Protein AF-A0A7J8BN06-F1 (afdb_monomer_lite)

Radius of gyration: 37.25 Å; chains: 1; bounding box: 64×48×130 Å

Organism: Rousettus aegyptiacus (NCBI:txid9407)

Secondary structure (DSSP, 8-state):
------------------------------PPTTEEEETTTEEEEPTTEEETT--SSB--TT--EEE--TTSTTT-----TTEEEEEETTEEEEEEPTTEE-SSS-SEES-TT----EE--EEEEEE-TTSS-EEEEEEETTEEEEEEE-STTEEEEEEEETTEEEEEEEEPPP------

pLDDT: mean 73.59, std 18.83, range [29.62, 97.0]

InterPro domains:
  IPR000152 EGF-type aspartate/asparagine hydroxylation site [PS00010] (85-96)
  IPR000742 EGF-like domain [PS50026] (67-106)
  IPR000742 EGF-like domain [SM00181] (27-66)
  IPR000742 EGF-like domain [SM00181] (70-118)
  IPR001881 EGF-like calcium-binding domain [SM00179] (67-118)
  IPR003056 GPCR, family 2, ADGRE2/ADGRE5 [PR01278] (27-43)
  IPR003056 GPCR, family 2, ADGRE2/ADGRE5 [PR01278] (99-118)
  IPR018097 EGF-like calcium-binding, conserved site [PS01187] (67-94)
  IPR049883 NOTCH1, EGF-like calcium-binding domain [PF07645] (67-117)
  IPR051586 Protein kinase C-binding NELL [PTHR24042] (24-119)

Sequence (180 aa):
MQEPSLLPELCILLSLSGVVFQKAEGTCPPCSQNSFCVNDTYCTCNPGYTSQSGQKFFTFPLEICQDIDECKPPFGIYCGSHAKCQNVEGSFYCHCNIGYKLLSGDTQFKNSNENTCRSKKILVFFVFLTSFLIFSLSLTPEKIFFVVGTECGSISWKEIDNGKRRKKSKKFRKITGLRR

Foldseek 3Di:
DDDDDDDPDDPDDDDDDPPPPPPPPLCAADAEPQWDDDPSDWIAHHAQWAWPVRDRTHRDNPIDTHGDPCCDPPNVQAQADQWHWDDDGNAIKIAHHPQWAAPVRHGIDRDSVSRHTDGHFDWDWDDPVPDPWTWIWTDTPFWIWTWTDDDDFKIWIWIAGPNDIDTDMDTDDPPPDDDD

Structure (mmCIF, N/CA/C/O backbone):
data_AF-A0A7J8BN06-F1
#
_entry.id   AF-A0A7J8BN06-F1
#
loop_
_atom_site.group_PDB
_atom_site.id
_atom_site.type_symbol
_atom_site.label_atom_id
_atom_site.label_alt_id
_atom_site.label_comp_id
_atom_site.label_asym_id
_atom_site.label_entity_id
_atom_site.label_seq_id
_atom_site.pdbx_PDB_ins_code
_atom_site.Cartn_x
_atom_site.Cartn_y
_atom_site.Cartn_z
_atom_site.occupancy
_atom_site.B_iso_or_equiv
_atom_site.auth_seq_id
_atom_site.auth_comp_id
_atom_site.auth_asym_id
_atom_site.auth_atom_id
_atom_site.pdbx_PDB_model_num
ATOM 1 N N . MET A 1 1 ? 11.099 -18.081 -91.933 1.00 31.84 1 MET A N 1
ATOM 2 C CA . MET A 1 1 ? 12.405 -17.798 -91.298 1.00 31.84 1 MET A CA 1
ATOM 3 C C . MET A 1 1 ? 12.225 -16.440 -90.628 1.00 31.84 1 MET A C 1
ATOM 5 O O . MET A 1 1 ? 11.963 -15.500 -91.361 1.00 31.84 1 MET A O 1
ATOM 9 N N . GLN A 1 2 ? 12.177 -16.269 -89.308 1.00 33.53 2 GLN A N 1
ATOM 10 C CA . GLN A 1 2 ? 12.492 -17.148 -88.172 1.00 33.53 2 GLN A CA 1
ATOM 11 C C . GLN A 1 2 ? 11.561 -16.773 -86.985 1.00 33.53 2 GLN A C 1
ATOM 13 O O . GLN A 1 2 ? 11.105 -15.637 -86.922 1.00 33.53 2 GLN A O 1
ATOM 18 N N . GLU A 1 3 ? 11.316 -17.691 -86.052 1.00 29.62 3 GLU A N 1
ATOM 19 C CA . GLU A 1 3 ? 10.763 -17.469 -84.690 1.00 29.62 3 GLU A CA 1
ATOM 20 C C . GLU A 1 3 ? 11.714 -18.228 -83.724 1.00 29.62 3 GLU A C 1
ATOM 22 O O . GLU A 1 3 ? 12.400 -19.132 -84.229 1.00 29.62 3 GLU A O 1
ATOM 27 N N . PRO A 1 4 ? 11.825 -17.949 -82.402 1.00 47.44 4 PRO A N 1
ATOM 28 C CA . PRO A 1 4 ? 11.087 -17.007 -81.535 1.00 47.44 4 PRO A CA 1
ATOM 29 C C . PRO A 1 4 ? 11.999 -15.836 -81.029 1.00 47.44 4 PRO A C 1
ATOM 31 O O . PRO A 1 4 ? 12.974 -15.542 -81.716 1.00 47.44 4 PRO A O 1
ATOM 34 N N . SER A 1 5 ? 11.807 -15.074 -79.927 1.00 34.56 5 SER A N 1
ATOM 35 C CA . SER A 1 5 ? 10.877 -15.138 -78.773 1.00 34.56 5 SER A CA 1
ATOM 36 C C . SER A 1 5 ? 10.655 -13.797 -78.024 1.00 34.56 5 SER A C 1
ATOM 38 O O . SER A 1 5 ? 11.520 -12.928 -78.024 1.00 34.56 5 SER A O 1
ATOM 40 N N . LEU A 1 6 ? 9.528 -13.715 -77.295 1.00 36.78 6 LEU A N 1
ATOM 41 C CA . LEU A 1 6 ? 9.313 -13.251 -75.891 1.00 36.78 6 LEU A CA 1
ATOM 42 C C . LEU A 1 6 ? 10.521 -12.612 -75.139 1.00 36.78 6 LEU A C 1
ATOM 44 O O . LEU A 1 6 ? 11.593 -13.209 -75.140 1.00 36.78 6 LEU A O 1
ATOM 48 N N . LEU A 1 7 ? 10.434 -11.489 -74.392 1.00 39.34 7 LEU A N 1
ATOM 49 C CA . LEU A 1 7 ? 9.317 -10.781 -73.707 1.00 39.34 7 LEU A CA 1
ATOM 50 C C . LEU A 1 7 ? 9.578 -9.246 -73.570 1.00 39.34 7 LEU A C 1
ATOM 52 O O . LEU A 1 7 ? 10.713 -8.808 -73.757 1.00 39.34 7 LEU A O 1
ATOM 56 N N . PRO A 1 8 ? 8.572 -8.420 -73.196 1.00 48.28 8 PRO A N 1
ATOM 57 C CA . PRO A 1 8 ? 8.664 -6.958 -73.161 1.00 48.28 8 PRO A CA 1
ATOM 58 C C . PRO A 1 8 ? 8.949 -6.381 -71.756 1.00 48.28 8 PRO A C 1
ATOM 60 O O . PRO A 1 8 ? 8.138 -5.628 -71.225 1.00 48.28 8 PRO A O 1
ATOM 63 N N . GLU A 1 9 ? 10.104 -6.678 -71.154 1.00 45.91 9 GLU A N 1
ATOM 64 C CA . GLU A 1 9 ? 10.530 -6.027 -69.898 1.00 45.91 9 GLU A CA 1
ATOM 65 C C . GLU A 1 9 ? 12.022 -5.665 -69.900 1.00 45.91 9 GLU A C 1
ATOM 67 O O . GLU A 1 9 ? 12.836 -6.420 -69.379 1.00 45.91 9 GLU A O 1
ATOM 72 N N . LEU A 1 10 ? 12.389 -4.496 -70.456 1.00 50.88 10 LEU A N 1
ATOM 73 C CA . LEU A 1 10 ? 13.581 -3.742 -70.015 1.00 50.88 10 LEU A CA 1
ATOM 74 C C . LEU A 1 10 ? 13.627 -2.278 -70.518 1.00 50.88 10 LEU A C 1
ATOM 76 O O . LEU A 1 10 ? 14.595 -1.840 -71.135 1.00 50.88 10 LEU A O 1
ATOM 80 N N . CYS A 1 11 ? 12.601 -1.478 -70.213 1.00 43.59 11 CYS A N 1
ATOM 81 C CA . CYS A 1 11 ? 12.655 -0.018 -70.388 1.00 43.59 11 CYS A CA 1
ATOM 82 C C . CYS A 1 11 ? 12.059 0.722 -69.182 1.00 43.59 11 CYS A C 1
ATOM 84 O O . CYS A 1 11 ? 10.988 1.297 -69.297 1.00 43.59 11 CYS A O 1
ATOM 86 N N . ILE A 1 12 ? 12.775 0.717 -68.053 1.00 48.81 12 ILE A N 1
ATOM 87 C CA . ILE A 1 12 ? 12.974 1.854 -67.129 1.00 48.81 12 ILE A CA 1
ATOM 88 C C . ILE A 1 12 ? 14.211 1.495 -66.293 1.00 48.81 12 ILE A C 1
ATOM 90 O O . ILE A 1 12 ? 14.165 0.643 -65.409 1.00 48.81 12 ILE A O 1
ATOM 94 N N . LEU A 1 13 ? 15.333 2.145 -66.588 1.00 50.78 13 LEU A N 1
ATOM 95 C CA . LEU A 1 13 ? 16.487 2.211 -65.697 1.00 50.78 13 LEU A CA 1
ATOM 96 C C . LEU A 1 13 ? 16.627 3.664 -65.229 1.00 50.78 13 LEU A C 1
ATOM 98 O O . LEU A 1 13 ? 16.527 4.581 -66.039 1.00 50.78 13 LEU A O 1
ATOM 102 N N . LEU A 1 14 ? 16.929 3.831 -63.937 1.00 47.75 14 LEU A N 1
ATOM 103 C CA . LEU A 1 14 ? 17.403 5.063 -63.286 1.00 47.75 14 LEU A CA 1
ATOM 104 C C . LEU A 1 14 ? 16.381 6.187 -62.998 1.00 47.75 14 LEU A C 1
ATOM 106 O O . LEU A 1 14 ? 16.415 7.261 -63.591 1.00 47.75 14 LEU A O 1
ATOM 110 N N . SER A 1 15 ? 15.661 6.032 -61.884 1.00 50.69 15 SER A N 1
ATOM 111 C CA . SER A 1 15 ? 15.604 7.093 -60.863 1.00 50.69 15 SER A CA 1
ATOM 112 C C . SER A 1 15 ? 15.787 6.491 -59.461 1.00 50.69 15 SER A C 1
ATOM 114 O O . SER A 1 15 ? 14.864 6.017 -58.804 1.00 50.69 15 SER A O 1
ATOM 116 N N . LEU A 1 16 ? 17.050 6.452 -59.027 1.00 52.12 16 LEU A N 1
ATOM 117 C CA . LEU A 1 16 ? 17.466 6.020 -57.691 1.00 52.12 16 LEU A CA 1
ATOM 118 C C . LEU A 1 16 ? 16.990 6.994 -56.597 1.00 52.12 16 LEU A C 1
ATOM 120 O O . LEU A 1 16 ? 16.706 8.162 -56.858 1.00 52.12 16 LEU A O 1
ATOM 124 N N . SER A 1 17 ? 17.021 6.521 -55.345 1.00 56.59 17 SER A N 1
ATOM 125 C CA . SER A 1 17 ? 16.883 7.327 -54.116 1.00 56.59 17 SER A CA 1
ATOM 126 C C . SER A 1 17 ? 15.570 8.111 -53.967 1.00 56.59 17 SER A C 1
ATOM 128 O O . SER A 1 17 ? 15.557 9.331 -53.837 1.00 56.59 17 SER A O 1
ATOM 130 N N . GLY A 1 18 ? 14.465 7.366 -53.898 1.00 53.47 18 GLY A N 1
ATOM 131 C CA . GLY A 1 18 ? 13.152 7.857 -53.461 1.00 53.47 18 GLY A CA 1
ATOM 132 C C . GLY A 1 18 ? 12.446 6.937 -52.460 1.00 53.47 18 GLY A C 1
ATOM 133 O O . GLY A 1 18 ? 11.250 7.099 -52.235 1.00 53.47 18 GLY A O 1
ATOM 134 N N . VAL A 1 19 ? 13.153 5.966 -51.856 1.00 47.03 19 VAL A N 1
ATOM 135 C CA . VAL A 1 19 ? 12.614 5.264 -50.683 1.00 47.03 19 VAL A CA 1
ATOM 136 C C . VAL A 1 19 ? 12.470 6.318 -49.600 1.00 47.03 19 VAL A C 1
ATOM 138 O O . VAL A 1 19 ? 13.468 6.791 -49.055 1.00 47.03 19 VAL A O 1
ATOM 141 N N . VAL A 1 20 ? 11.227 6.695 -49.305 1.00 43.88 20 VAL A N 1
ATOM 142 C CA . VAL A 1 20 ? 10.918 7.407 -48.073 1.00 43.88 20 VAL A CA 1
ATOM 143 C C . VAL A 1 20 ? 11.381 6.479 -46.965 1.00 43.88 20 VAL A C 1
ATOM 145 O O . VAL A 1 20 ? 10.730 5.476 -46.675 1.00 43.88 20 VAL A O 1
ATOM 148 N N . PHE A 1 21 ? 12.526 6.805 -46.364 1.00 43.75 21 PHE A N 1
ATOM 149 C CA . PHE A 1 21 ? 12.810 6.392 -45.005 1.00 43.75 21 PHE A CA 1
ATOM 150 C C . PHE A 1 21 ? 11.632 6.948 -44.211 1.00 43.75 21 PHE A C 1
ATOM 152 O O . PHE A 1 21 ? 11.601 8.135 -43.878 1.00 43.75 21 PHE A O 1
ATOM 159 N N . GLN A 1 22 ? 10.619 6.109 -43.975 1.00 49.38 22 GLN A N 1
ATOM 160 C CA . GLN A 1 22 ? 9.729 6.352 -42.863 1.00 49.38 22 GLN A CA 1
ATOM 161 C C . GLN A 1 22 ? 10.680 6.416 -41.684 1.00 49.38 22 GLN A C 1
ATOM 163 O O . GLN A 1 22 ? 11.354 5.436 -41.357 1.00 49.38 22 GLN A O 1
ATOM 168 N N . LYS A 1 23 ? 10.842 7.642 -41.174 1.00 42.94 23 LYS A N 1
ATOM 169 C CA . LYS A 1 23 ? 11.512 7.939 -39.918 1.00 42.94 23 LYS A CA 1
ATOM 170 C C . LYS A 1 23 ? 11.134 6.801 -38.988 1.00 42.94 23 LYS A C 1
ATOM 172 O O . LYS A 1 23 ? 9.940 6.569 -38.833 1.00 42.94 23 LYS A O 1
ATOM 177 N N . ALA A 1 24 ? 12.119 6.074 -38.465 1.00 52.53 24 ALA A N 1
ATOM 178 C CA . ALA A 1 24 ? 11.845 4.991 -37.539 1.00 52.53 24 ALA A CA 1
ATOM 179 C C . ALA A 1 24 ? 11.163 5.615 -36.316 1.00 52.53 24 ALA A C 1
ATOM 181 O O . ALA A 1 24 ? 11.824 6.165 -35.436 1.00 52.53 24 ALA A O 1
ATOM 182 N N . GLU A 1 25 ? 9.831 5.636 -36.335 1.00 54.62 25 GLU A N 1
ATOM 183 C CA . GLU A 1 25 ? 9.015 5.930 -35.174 1.00 54.62 25 GLU A CA 1
ATOM 184 C C . GLU A 1 25 ? 9.358 4.822 -34.197 1.00 54.62 25 GLU A C 1
ATOM 186 O O . GLU A 1 25 ? 9.308 3.648 -34.564 1.00 54.62 25 GLU A O 1
ATOM 191 N N . GLY A 1 26 ? 9.877 5.201 -33.031 1.00 60.25 26 GLY A N 1
ATOM 192 C CA . GLY A 1 26 ? 10.529 4.263 -32.136 1.00 60.25 26 GLY A CA 1
ATOM 193 C C . GLY A 1 26 ? 9.541 3.194 -31.685 1.00 60.25 26 GLY A C 1
ATOM 194 O O . GLY A 1 26 ? 8.719 3.417 -30.799 1.00 60.25 26 GLY A O 1
ATOM 195 N N . THR A 1 27 ? 9.591 2.028 -32.322 1.00 73.06 27 THR A N 1
ATOM 196 C CA . THR A 1 27 ? 8.696 0.928 -31.983 1.00 73.06 27 THR A CA 1
ATOM 197 C C . THR A 1 27 ? 9.287 0.206 -30.789 1.00 73.06 27 THR A C 1
ATOM 199 O O . THR A 1 27 ? 10.180 -0.630 -30.929 1.00 73.06 27 THR A O 1
ATOM 202 N N . CYS A 1 28 ? 8.796 0.560 -29.606 1.00 81.25 28 CYS A N 1
ATOM 203 C CA . CYS A 1 28 ? 9.248 -0.046 -28.365 1.00 81.25 28 CYS A CA 1
ATOM 204 C C . CYS A 1 28 ? 9.102 -1.579 -28.396 1.00 81.25 28 CYS A C 1
ATOM 206 O O . CYS A 1 28 ? 8.102 -2.076 -28.932 1.00 81.25 28 CYS A O 1
ATOM 208 N N . PRO A 1 29 ? 10.043 -2.350 -27.812 1.00 82.62 29 PRO A N 1
ATOM 209 C CA . PRO A 1 29 ? 9.839 -3.780 -27.612 1.00 82.62 29 PRO A CA 1
ATOM 210 C C . PRO A 1 29 ? 8.531 -4.053 -26.845 1.00 82.62 29 PRO A C 1
ATOM 212 O O . PRO A 1 29 ? 8.137 -3.251 -25.994 1.00 82.62 29 PRO A O 1
ATOM 215 N N . PRO A 1 30 ? 7.851 -5.186 -27.104 1.00 86.94 30 PRO A N 1
ATOM 216 C CA . PRO A 1 30 ? 6.660 -5.564 -26.354 1.00 86.94 30 PRO A CA 1
ATOM 217 C C . PRO A 1 30 ? 7.025 -5.781 -24.882 1.00 86.94 30 PRO A C 1
ATOM 219 O O . PRO A 1 30 ? 7.730 -6.728 -24.535 1.00 86.94 30 PRO A O 1
ATOM 222 N N . CYS A 1 31 ? 6.556 -4.883 -24.021 1.00 89.50 31 CYS A N 1
ATOM 223 C CA . CYS A 1 31 ? 6.799 -4.944 -22.587 1.00 89.50 31 CYS A CA 1
ATOM 224 C C . CYS A 1 31 ? 5.928 -6.019 -21.908 1.00 89.50 31 CYS A C 1
ATOM 226 O O . CYS A 1 31 ? 4.855 -6.377 -22.400 1.00 89.50 31 CYS A O 1
ATOM 228 N N . SER A 1 32 ? 6.393 -6.547 -20.775 1.00 89.81 32 SER A N 1
ATOM 229 C CA . SER A 1 32 ? 5.690 -7.575 -20.000 1.00 89.81 32 SER A CA 1
ATOM 230 C C . SER A 1 32 ? 4.543 -6.994 -19.157 1.00 89.81 32 SER A C 1
ATOM 232 O O . SER A 1 32 ? 4.360 -5.777 -19.060 1.00 89.81 32 SER A O 1
ATOM 234 N N . GLN A 1 33 ? 3.739 -7.862 -18.535 1.00 91.38 33 GLN A N 1
ATOM 235 C CA . GLN A 1 33 ? 2.626 -7.432 -17.685 1.00 91.38 33 GLN A CA 1
ATOM 236 C C . GLN A 1 33 ? 3.109 -6.518 -16.543 1.00 91.38 33 GLN A C 1
ATOM 238 O O . GLN A 1 33 ? 4.170 -6.735 -15.961 1.00 91.38 33 GLN A O 1
ATOM 243 N N . ASN A 1 34 ? 2.304 -5.503 -16.214 1.00 94.00 34 ASN A N 1
ATOM 244 C CA . ASN A 1 34 ? 2.591 -4.499 -15.182 1.00 94.00 34 ASN A CA 1
ATOM 245 C C . ASN A 1 34 ? 3.875 -3.676 -15.438 1.00 94.00 34 ASN A C 1
ATOM 247 O O . ASN A 1 34 ? 4.539 -3.226 -14.503 1.00 94.00 34 ASN A O 1
ATOM 251 N N . SER A 1 35 ? 4.195 -3.429 -16.713 1.00 93.94 35 SER A N 1
ATOM 252 C CA . SER A 1 35 ? 5.290 -2.557 -17.149 1.00 93.94 35 SER A CA 1
ATOM 253 C C . SER A 1 35 ? 4.866 -1.619 -18.286 1.00 93.94 35 SER A C 1
ATOM 255 O O . SER A 1 35 ? 3.846 -1.841 -18.942 1.00 93.94 35 SER A O 1
ATOM 257 N N . PHE A 1 36 ? 5.639 -0.555 -18.512 1.00 93.12 36 PHE A N 1
ATOM 258 C CA . PHE A 1 36 ? 5.408 0.430 -19.568 1.00 93.12 36 PHE A CA 1
ATOM 259 C C . PHE A 1 36 ? 6.708 0.813 -20.283 1.00 93.12 36 PHE A C 1
ATOM 261 O O . PHE A 1 36 ? 7.805 0.673 -19.738 1.00 93.12 36 PHE A O 1
ATOM 268 N N . CYS A 1 37 ? 6.575 1.297 -21.518 1.00 93.06 37 CYS A N 1
ATOM 269 C CA . CYS A 1 37 ? 7.703 1.746 -22.325 1.00 93.06 37 CYS A CA 1
ATOM 270 C C . CYS A 1 37 ? 8.189 3.147 -21.928 1.00 93.06 37 CYS A C 1
ATOM 272 O O . CYS A 1 37 ? 7.383 4.039 -21.659 1.00 93.06 37 CYS A O 1
ATOM 274 N N . VAL A 1 38 ? 9.504 3.361 -21.978 1.00 92.50 38 VAL A N 1
ATOM 275 C CA . VAL A 1 38 ? 10.157 4.661 -21.824 1.00 92.50 38 VAL A CA 1
ATOM 276 C C . VAL A 1 38 ? 11.180 4.872 -22.947 1.00 92.50 38 VAL A C 1
ATOM 278 O O . VAL A 1 38 ? 11.958 3.979 -23.294 1.00 92.50 38 VAL A O 1
ATOM 281 N N . ASN A 1 39 ? 11.182 6.089 -23.502 1.00 89.88 39 ASN A N 1
ATOM 282 C CA . ASN A 1 39 ? 12.076 6.546 -24.574 1.00 89.88 39 ASN A CA 1
ATOM 283 C C . ASN A 1 39 ? 12.140 5.592 -25.783 1.00 89.88 39 ASN A C 1
ATOM 285 O O . ASN A 1 39 ? 13.205 5.431 -26.379 1.00 89.88 39 ASN A O 1
ATOM 289 N N . ASP A 1 40 ? 11.029 4.921 -26.097 1.00 87.94 40 ASP A N 1
ATOM 290 C CA . ASP A 1 40 ? 10.858 3.999 -27.229 1.00 87.94 40 ASP A CA 1
ATOM 291 C C . ASP A 1 40 ? 11.880 2.847 -27.319 1.00 87.94 40 ASP A C 1
ATOM 293 O O . ASP A 1 40 ? 11.997 2.174 -28.340 1.00 87.94 40 ASP A O 1
ATOM 297 N N . THR A 1 41 ? 12.637 2.618 -26.243 1.00 87.88 41 THR A N 1
ATOM 298 C CA . THR A 1 41 ? 13.844 1.778 -26.252 1.00 87.88 41 THR A CA 1
ATOM 299 C C . THR A 1 41 ? 13.799 0.706 -25.172 1.00 87.88 41 THR A C 1
ATOM 301 O O . THR A 1 41 ? 14.271 -0.406 -25.395 1.00 87.88 41 THR A O 1
ATOM 304 N N . TYR A 1 42 ? 13.259 1.025 -23.993 1.00 90.81 42 TYR A N 1
ATOM 305 C CA . TYR A 1 42 ? 13.287 0.137 -22.834 1.00 90.81 42 TYR A CA 1
ATOM 306 C C . TYR A 1 42 ? 11.974 0.168 -22.055 1.00 90.81 42 TYR A C 1
ATOM 308 O O . TYR A 1 42 ? 11.291 1.186 -21.963 1.00 90.81 42 TYR A O 1
ATOM 316 N N . CYS A 1 43 ? 11.649 -0.965 -21.454 1.00 92.81 43 CYS A N 1
ATOM 317 C CA . CYS A 1 43 ? 10.535 -1.139 -20.542 1.00 92.81 43 CYS A CA 1
ATOM 318 C C . CYS A 1 43 ? 10.990 -0.886 -19.095 1.00 92.81 43 CYS A C 1
ATOM 320 O O . CYS A 1 43 ? 12.151 -1.101 -18.740 1.00 92.81 43 CYS A O 1
ATOM 322 N N . THR A 1 44 ? 10.064 -0.444 -18.250 1.00 93.94 44 THR A N 1
ATOM 323 C CA . THR A 1 44 ? 10.214 -0.339 -16.790 1.00 93.94 44 THR A CA 1
ATOM 324 C C . THR A 1 44 ? 8.925 -0.805 -16.132 1.00 93.94 44 THR A C 1
ATOM 326 O O . THR A 1 44 ? 7.840 -0.617 -16.681 1.00 93.94 44 THR A O 1
ATOM 329 N N . CYS A 1 45 ? 9.017 -1.376 -14.934 1.00 96.19 45 CYS A N 1
ATOM 330 C CA . CYS A 1 45 ? 7.830 -1.725 -14.163 1.00 96.19 45 CYS A CA 1
ATOM 331 C C . CYS A 1 45 ? 6.977 -0.490 -13.834 1.00 96.19 45 CYS A C 1
ATOM 333 O O . CYS A 1 45 ? 7.493 0.623 -13.677 1.00 96.19 45 CYS A O 1
ATOM 335 N N . ASN A 1 46 ? 5.665 -0.705 -13.728 1.00 96.25 46 ASN A N 1
ATOM 336 C CA . ASN A 1 46 ? 4.712 0.294 -13.257 1.00 96.25 46 ASN A CA 1
ATOM 337 C C . ASN A 1 46 ? 5.042 0.722 -11.810 1.00 96.25 46 ASN A C 1
ATOM 339 O O . ASN A 1 46 ? 5.647 -0.048 -11.059 1.00 96.25 46 ASN A O 1
ATOM 343 N N . PRO A 1 47 ? 4.621 1.922 -11.366 1.00 94.50 47 PRO A N 1
ATOM 344 C CA . PRO A 1 47 ? 4.697 2.300 -9.955 1.00 94.50 47 PRO A CA 1
ATOM 345 C C . PRO A 1 47 ? 4.015 1.252 -9.061 1.00 94.50 47 PRO A C 1
ATOM 347 O O . PRO A 1 47 ? 2.942 0.766 -9.408 1.00 94.50 47 PRO A O 1
ATOM 350 N N . GLY A 1 48 ? 4.645 0.908 -7.934 1.00 94.31 48 GLY A N 1
ATOM 351 C CA . GLY A 1 48 ? 4.207 -0.189 -7.056 1.00 94.31 48 GLY A CA 1
ATOM 352 C C . GLY A 1 48 ? 4.758 -1.572 -7.433 1.00 94.31 48 GLY A C 1
ATOM 353 O O . GLY A 1 48 ? 4.506 -2.528 -6.713 1.00 94.31 48 GLY A O 1
ATOM 354 N N . TYR A 1 49 ? 5.543 -1.693 -8.511 1.00 96.00 49 TYR A N 1
ATOM 355 C CA . TYR A 1 49 ? 6.130 -2.963 -8.951 1.00 96.00 49 TYR A CA 1
ATOM 356 C C . TYR A 1 49 ? 7.655 -2.887 -9.068 1.00 96.00 49 TYR A C 1
ATOM 358 O O . TYR A 1 49 ? 8.227 -1.846 -9.399 1.00 96.00 49 TYR A O 1
ATOM 366 N N . THR A 1 50 ? 8.319 -4.021 -8.847 1.00 94.19 50 THR A N 1
ATOM 367 C CA . THR A 1 50 ? 9.762 -4.208 -9.027 1.00 94.19 50 THR A CA 1
ATOM 368 C C . THR A 1 50 ? 10.043 -5.353 -9.993 1.00 94.19 50 THR A C 1
ATOM 370 O O . THR A 1 50 ? 9.343 -6.363 -10.005 1.00 94.19 50 THR A O 1
ATOM 373 N N . SER A 1 51 ? 11.102 -5.217 -10.785 1.00 94.62 51 SER A N 1
ATOM 374 C CA . SER A 1 51 ? 11.639 -6.311 -11.597 1.00 94.62 51 SER A CA 1
ATOM 375 C C . SER A 1 51 ? 12.164 -7.428 -10.687 1.00 94.62 51 SER A C 1
ATOM 377 O O . SER A 1 51 ? 12.797 -7.153 -9.662 1.00 94.62 51 SER A O 1
ATOM 379 N N . GLN A 1 52 ? 11.937 -8.683 -11.079 1.00 91.00 52 GLN A N 1
ATOM 380 C CA . GLN A 1 52 ? 12.473 -9.859 -10.394 1.00 91.00 52 GLN A CA 1
ATOM 381 C C . GLN A 1 52 ? 14.006 -9.954 -10.501 1.00 91.00 52 GLN A C 1
ATOM 383 O O . GLN A 1 52 ? 14.653 -10.414 -9.561 1.00 91.00 52 GLN A O 1
ATOM 388 N N . SER A 1 53 ? 14.601 -9.504 -11.612 1.00 90.62 53 SER A N 1
ATOM 389 C CA . SER A 1 53 ? 16.061 -9.391 -11.758 1.00 90.62 53 SER A CA 1
ATOM 390 C C . SER A 1 53 ? 16.665 -8.152 -11.073 1.00 90.62 53 SER A C 1
ATOM 392 O O . SER A 1 53 ? 17.887 -7.997 -11.045 1.00 90.62 53 SER A O 1
ATOM 394 N N . GLY A 1 54 ? 15.830 -7.269 -10.510 1.00 88.56 54 GLY A N 1
ATOM 395 C CA . GLY A 1 54 ? 16.235 -5.993 -9.914 1.00 88.56 54 GLY A CA 1
ATOM 396 C C . GLY A 1 54 ? 16.603 -4.909 -10.937 1.00 88.56 54 GLY A C 1
ATOM 397 O O . GLY A 1 54 ? 17.102 -3.849 -10.556 1.00 88.56 54 GLY A O 1
ATOM 398 N N . GLN A 1 55 ? 16.373 -5.144 -12.233 1.00 91.00 55 GLN A N 1
ATOM 399 C CA . GLN A 1 55 ? 16.682 -4.187 -13.292 1.00 91.00 55 GLN A CA 1
ATOM 400 C C . GLN A 1 55 ? 15.588 -3.125 -13.408 1.00 91.00 55 GLN A C 1
ATOM 402 O O . GLN A 1 55 ? 14.427 -3.418 -13.682 1.00 91.00 55 GLN A O 1
ATOM 407 N N . LYS A 1 56 ? 15.964 -1.851 -13.256 1.00 92.06 56 LYS A N 1
ATOM 408 C CA . LYS A 1 56 ? 15.024 -0.733 -13.430 1.00 92.06 56 LYS A CA 1
ATOM 409 C C . LYS A 1 56 ? 14.560 -0.566 -14.884 1.00 92.06 56 LYS A C 1
ATOM 411 O O . LYS A 1 56 ? 13.433 -0.147 -15.115 1.00 92.06 56 LYS A O 1
ATOM 416 N N . PHE A 1 57 ? 15.432 -0.873 -15.841 1.00 93.06 57 PHE A N 1
ATOM 417 C CA . PHE A 1 57 ? 15.167 -0.754 -17.271 1.00 93.06 57 PHE A CA 1
ATOM 418 C C . PHE A 1 57 ? 15.593 -2.041 -17.968 1.00 93.06 57 PHE A C 1
ATOM 420 O O . PHE A 1 57 ? 16.713 -2.501 -17.753 1.00 93.06 57 PHE A O 1
ATOM 427 N N . PHE A 1 58 ? 14.718 -2.602 -18.798 1.00 91.31 58 PHE A N 1
ATOM 428 C CA . PHE A 1 58 ? 14.940 -3.868 -19.493 1.00 91.31 58 PHE A CA 1
ATOM 429 C C . PHE A 1 58 ? 14.381 -3.817 -20.918 1.00 91.31 58 PHE A C 1
ATOM 431 O O . PHE A 1 58 ? 13.411 -3.118 -21.197 1.00 91.31 58 PHE A O 1
ATOM 438 N N . THR A 1 59 ? 14.993 -4.558 -21.839 1.00 85.94 59 THR A N 1
ATOM 439 C CA . THR A 1 59 ? 14.588 -4.619 -23.259 1.00 85.94 59 THR A CA 1
ATOM 440 C C . THR A 1 59 ? 13.964 -5.960 -23.651 1.00 85.94 59 THR A C 1
ATOM 442 O O . THR A 1 59 ? 13.506 -6.119 -24.780 1.00 85.94 59 THR A O 1
ATOM 445 N N . PHE A 1 60 ? 13.940 -6.932 -22.732 1.00 77.31 60 PHE A N 1
ATOM 446 C CA . PHE A 1 60 ? 13.486 -8.298 -22.987 1.00 77.31 60 PHE A CA 1
ATOM 447 C C . PHE A 1 60 ? 12.088 -8.553 -22.390 1.00 77.31 60 PHE A C 1
ATOM 449 O O . PHE A 1 60 ? 11.869 -8.240 -21.220 1.00 77.31 60 PHE A O 1
ATOM 456 N N . PRO A 1 61 ? 11.164 -9.201 -23.127 1.00 74.31 61 PRO A N 1
ATOM 457 C CA . PRO A 1 61 ? 9.781 -9.440 -22.685 1.00 74.31 61 PRO A CA 1
ATOM 458 C C . PRO A 1 61 ? 9.637 -10.502 -21.577 1.00 74.31 61 PRO A C 1
ATOM 460 O O . PRO A 1 61 ? 8.525 -10.783 -21.139 1.00 74.31 61 PRO A O 1
ATOM 463 N N . LEU A 1 62 ? 10.740 -11.129 -21.151 1.00 82.00 62 LEU A N 1
ATOM 464 C CA . LEU A 1 62 ? 10.759 -12.193 -20.138 1.00 82.00 62 LEU A CA 1
ATOM 465 C C . LEU A 1 62 ? 10.922 -11.670 -18.700 1.00 82.00 62 LEU A C 1
ATOM 467 O O . LEU A 1 62 ? 10.861 -12.459 -17.761 1.00 82.00 62 LEU A O 1
ATOM 471 N N . GLU A 1 63 ? 11.151 -10.369 -18.517 1.00 89.62 63 GLU A N 1
ATOM 472 C CA . GLU A 1 63 ? 11.264 -9.766 -17.189 1.00 89.62 63 GLU A CA 1
ATOM 473 C C . GLU A 1 63 ? 9.891 -9.696 -16.504 1.00 89.62 63 GLU A C 1
ATOM 475 O O . GLU A 1 63 ? 8.899 -9.311 -17.126 1.00 89.62 63 GLU A O 1
ATOM 480 N N . ILE A 1 64 ? 9.821 -10.045 -15.218 1.00 91.00 64 ILE A N 1
ATOM 481 C CA . ILE A 1 64 ? 8.562 -10.097 -14.464 1.00 91.00 64 ILE A CA 1
ATOM 482 C C . ILE A 1 64 ? 8.524 -8.946 -13.461 1.00 91.00 64 ILE A C 1
ATOM 484 O O . ILE A 1 64 ? 9.343 -8.885 -12.543 1.00 91.00 64 ILE A O 1
ATOM 488 N N . CYS A 1 65 ? 7.538 -8.063 -13.613 1.00 94.88 65 CYS A N 1
ATOM 489 C CA . CYS A 1 65 ? 7.242 -7.006 -12.655 1.00 94.88 65 CYS A CA 1
ATOM 490 C C . CYS A 1 65 ? 6.348 -7.551 -11.536 1.00 94.88 65 CYS A C 1
ATOM 492 O O . CYS A 1 65 ? 5.151 -7.765 -11.721 1.00 94.88 65 CYS A O 1
ATOM 494 N N . GLN A 1 66 ? 6.955 -7.802 -10.379 1.00 94.94 66 GLN A N 1
ATOM 495 C CA . GLN A 1 66 ? 6.289 -8.291 -9.177 1.00 94.94 66 GLN A CA 1
ATOM 496 C C . GLN A 1 66 ? 5.830 -7.121 -8.308 1.00 94.94 66 GLN A C 1
ATOM 498 O O . GLN A 1 66 ? 6.499 -6.092 -8.232 1.00 94.94 66 GLN A O 1
ATOM 503 N N . ASP A 1 67 ? 4.684 -7.291 -7.662 1.00 97.00 67 ASP A N 1
ATOM 504 C CA . ASP A 1 67 ? 4.116 -6.334 -6.716 1.00 97.00 67 ASP A CA 1
ATOM 505 C C . ASP A 1 67 ? 5.060 -6.082 -5.524 1.00 97.00 67 ASP A C 1
ATOM 507 O O . ASP A 1 67 ? 5.657 -7.020 -4.984 1.00 97.00 67 ASP A O 1
ATOM 511 N N . ILE A 1 68 ? 5.221 -4.819 -5.121 1.00 95.81 68 ILE A N 1
ATOM 512 C CA . ILE A 1 68 ? 6.049 -4.440 -3.972 1.00 95.81 68 ILE A CA 1
ATOM 513 C C . ILE A 1 68 ? 5.174 -4.437 -2.721 1.00 95.81 68 ILE A C 1
ATOM 515 O O . ILE A 1 68 ? 4.395 -3.518 -2.523 1.00 95.81 68 ILE A O 1
ATOM 519 N N . ASP A 1 69 ? 5.383 -5.396 -1.817 1.00 96.12 69 ASP A N 1
ATOM 520 C CA . ASP A 1 69 ? 4.712 -5.388 -0.512 1.00 96.12 69 ASP A CA 1
ATOM 521 C C . ASP A 1 69 ? 5.295 -4.299 0.406 1.00 96.12 69 ASP A C 1
ATOM 523 O O . ASP A 1 69 ? 6.220 -4.551 1.188 1.00 96.12 69 ASP A O 1
ATOM 527 N N . GLU A 1 70 ? 4.771 -3.069 0.327 1.00 94.81 70 GLU A N 1
ATOM 528 C CA . GLU A 1 70 ? 5.299 -1.950 1.119 1.00 94.81 70 GLU A CA 1
ATOM 529 C C . GLU A 1 70 ? 5.020 -2.106 2.626 1.00 94.81 70 GLU A C 1
ATOM 531 O O . GLU A 1 70 ? 5.642 -1.43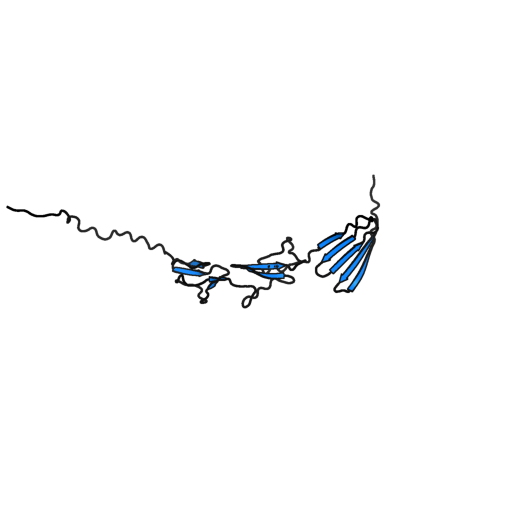7 3.456 1.00 94.81 70 GLU A O 1
ATOM 536 N N . CYS A 1 71 ? 4.131 -3.027 3.014 1.00 95.00 71 CYS A N 1
ATOM 537 C CA . CYS A 1 71 ? 3.862 -3.360 4.410 1.00 95.00 71 CYS A CA 1
ATOM 538 C C . CYS A 1 71 ? 4.959 -4.233 5.047 1.00 95.00 71 CYS A C 1
ATOM 540 O O . CYS A 1 71 ? 4.999 -4.362 6.275 1.00 95.00 71 CYS A O 1
ATOM 542 N N . LYS A 1 72 ? 5.853 -4.831 4.248 1.00 95.12 72 LYS A N 1
ATOM 543 C CA . LYS A 1 72 ? 6.967 -5.678 4.706 1.00 95.12 72 LYS A CA 1
ATOM 544 C C . LYS A 1 72 ? 8.326 -4.975 4.572 1.00 95.12 72 LYS A C 1
ATOM 546 O O . LYS A 1 72 ? 8.454 -3.985 3.849 1.00 95.12 72 LYS A O 1
ATOM 551 N N . PRO A 1 73 ? 9.377 -5.464 5.263 1.00 91.12 73 PRO A N 1
ATOM 552 C CA . PRO A 1 73 ? 10.748 -5.041 4.990 1.00 91.12 73 PRO A CA 1
ATOM 553 C C . PRO A 1 73 ? 11.091 -5.240 3.499 1.00 91.12 73 PRO A C 1
ATOM 555 O O . PRO A 1 73 ? 10.726 -6.277 2.946 1.00 91.12 73 PRO A O 1
ATOM 558 N N . PRO A 1 74 ? 11.796 -4.294 2.850 1.00 87.25 74 PRO A N 1
ATOM 559 C CA . PRO A 1 74 ? 12.557 -3.203 3.464 1.00 87.25 74 PRO A CA 1
ATOM 560 C C . PRO A 1 74 ? 11.752 -1.936 3.800 1.00 87.25 74 PRO A C 1
ATOM 562 O O . PRO A 1 74 ? 12.255 -1.118 4.564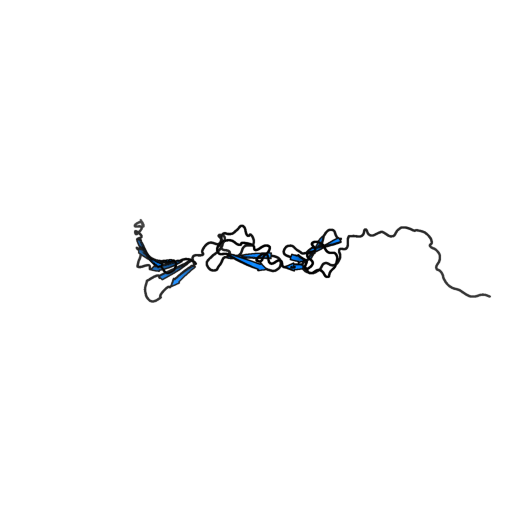 1.00 87.25 74 PRO A O 1
ATOM 565 N N . PHE A 1 75 ? 10.538 -1.757 3.268 1.00 88.94 75 PHE A N 1
ATOM 566 C CA . PHE A 1 75 ? 9.778 -0.506 3.413 1.00 88.94 75 PHE A CA 1
ATOM 567 C C . PHE A 1 75 ? 9.041 -0.406 4.754 1.00 88.94 75 PHE A C 1
ATOM 569 O O . PHE A 1 75 ? 9.177 0.596 5.453 1.00 88.94 75 PHE A O 1
ATOM 576 N N . GLY A 1 76 ? 8.295 -1.450 5.131 1.00 90.06 76 GLY A N 1
ATOM 577 C CA . GLY A 1 76 ? 7.652 -1.585 6.442 1.00 90.06 76 GLY A CA 1
ATOM 578 C C . GLY A 1 76 ? 6.752 -0.407 6.826 1.00 90.06 76 GLY A C 1
ATOM 579 O O . GLY A 1 76 ? 6.857 0.098 7.944 1.00 90.06 76 GLY A O 1
ATOM 580 N N . ILE A 1 77 ? 5.906 0.062 5.901 1.00 90.81 77 ILE A N 1
ATOM 581 C CA . ILE A 1 77 ? 5.140 1.305 6.042 1.00 90.81 77 ILE A CA 1
ATOM 582 C C . ILE A 1 77 ? 4.327 1.355 7.347 1.00 90.81 77 ILE A C 1
ATOM 584 O O . ILE A 1 77 ? 3.450 0.529 7.618 1.00 90.81 77 ILE A O 1
ATOM 588 N N . TYR A 1 78 ? 4.575 2.402 8.139 1.00 90.50 78 TYR A N 1
ATOM 589 C CA . TYR A 1 78 ? 3.848 2.662 9.376 1.00 90.50 78 TYR A CA 1
ATOM 590 C C . TYR A 1 78 ? 2.586 3.500 9.134 1.00 90.50 78 TYR A C 1
ATOM 592 O O . TYR A 1 78 ? 2.649 4.703 8.892 1.00 90.50 78 TYR A O 1
ATOM 600 N N . CYS A 1 79 ? 1.431 2.855 9.286 1.00 91.81 79 CYS A N 1
ATOM 601 C CA . CYS A 1 79 ? 0.097 3.445 9.135 1.00 91.81 79 CYS A CA 1
ATOM 602 C C . CYS A 1 79 ? -0.432 4.211 10.363 1.00 91.81 79 CYS A C 1
ATOM 604 O O . CYS A 1 79 ? -1.615 4.550 10.422 1.00 91.81 79 CYS A O 1
ATOM 606 N N . GLY A 1 80 ? 0.396 4.454 11.381 1.00 90.06 80 GLY A N 1
ATOM 607 C CA . GLY A 1 80 ? -0.042 5.144 12.592 1.00 90.06 80 GLY A CA 1
ATOM 608 C C . GLY A 1 80 ? -0.700 4.252 13.646 1.00 90.06 80 GLY A C 1
ATOM 609 O O . GLY A 1 80 ? -0.994 3.070 13.447 1.00 90.06 80 GLY A O 1
ATOM 610 N N . SER A 1 81 ? -0.942 4.852 14.812 1.00 88.00 81 SER A N 1
ATOM 611 C CA . SER A 1 81 ? -1.536 4.163 15.957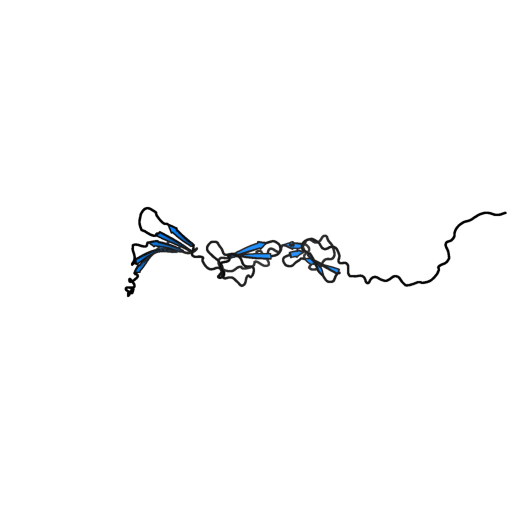 1.00 88.00 81 SER A CA 1
ATOM 612 C C . SER A 1 81 ? -2.967 3.718 15.657 1.00 88.00 81 SER A C 1
ATOM 614 O O . SER A 1 81 ? -3.782 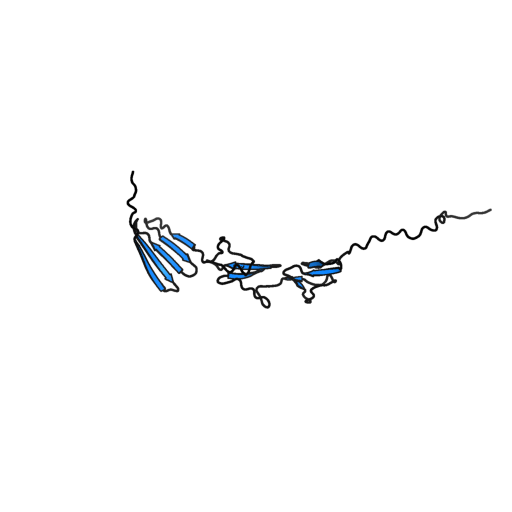4.480 15.140 1.00 88.00 81 SER A O 1
ATOM 616 N N . HIS A 1 82 ? -3.290 2.486 16.049 1.00 90.94 82 HIS A N 1
ATOM 617 C CA . HIS A 1 82 ? -4.586 1.845 15.801 1.00 90.94 82 HIS A CA 1
ATOM 618 C C . HIS A 1 82 ? -4.961 1.685 14.317 1.00 90.94 82 HIS A C 1
ATOM 620 O O . HIS A 1 82 ? -6.143 1.544 14.006 1.00 90.94 82 HIS A O 1
ATOM 626 N N . ALA A 1 83 ? -3.976 1.629 13.421 1.00 93.81 83 ALA A N 1
ATOM 627 C CA . ALA A 1 83 ? -4.147 1.202 12.037 1.00 93.81 83 ALA A CA 1
ATOM 628 C C . ALA A 1 83 ? -3.267 -0.017 11.715 1.00 93.81 83 ALA A C 1
ATOM 630 O O . ALA A 1 83 ? -2.405 -0.407 12.506 1.00 93.81 83 ALA A O 1
ATOM 631 N N . LYS A 1 84 ? -3.490 -0.619 10.546 1.00 92.94 84 LYS A N 1
ATOM 632 C CA . LYS A 1 84 ? -2.663 -1.681 9.961 1.00 92.94 84 LYS A CA 1
ATOM 633 C C . LYS A 1 84 ? -2.432 -1.400 8.483 1.00 92.94 84 LYS A C 1
ATOM 635 O O . LYS A 1 84 ? -3.350 -0.947 7.806 1.00 92.94 84 LYS A O 1
ATOM 640 N N . CYS A 1 85 ? -1.233 -1.698 8.001 1.00 95.38 85 CYS A N 1
ATOM 641 C CA . CYS A 1 85 ? -0.940 -1.716 6.573 1.00 95.38 85 CYS A CA 1
ATOM 642 C C . CYS A 1 85 ? -1.550 -2.976 5.940 1.00 95.38 85 CYS A C 1
ATOM 644 O O . CYS A 1 85 ? -1.487 -4.059 6.528 1.00 95.38 85 CYS A O 1
ATOM 646 N N . GLN A 1 86 ? -2.154 -2.819 4.767 1.00 95.06 86 GLN A N 1
ATOM 647 C CA . GLN A 1 86 ? -2.653 -3.890 3.918 1.00 95.06 86 GLN A CA 1
ATOM 648 C C . GLN A 1 86 ? -2.123 -3.671 2.500 1.00 95.06 86 GLN A C 1
ATOM 650 O O . GLN A 1 86 ? -2.462 -2.677 1.855 1.00 95.06 86 GLN A O 1
ATOM 655 N N . ASN A 1 87 ? -1.317 -4.619 2.029 1.00 95.88 87 ASN A N 1
ATOM 656 C CA . ASN A 1 87 ? -0.809 -4.631 0.666 1.00 95.88 87 ASN A CA 1
ATOM 657 C C . ASN A 1 87 ? -1.929 -4.951 -0.337 1.00 95.88 87 ASN A C 1
ATOM 659 O O . ASN A 1 87 ? -2.823 -5.749 -0.028 1.00 95.88 87 ASN A O 1
ATOM 663 N N . VAL A 1 88 ? -1.880 -4.348 -1.523 1.00 95.06 88 VAL A N 1
ATOM 664 C CA . VAL A 1 88 ? -2.771 -4.621 -2.660 1.00 95.06 88 VAL A CA 1
ATOM 665 C C . VAL A 1 88 ? -1.973 -4.559 -3.964 1.00 95.06 88 VAL A C 1
ATOM 667 O O . VAL A 1 88 ? -0.913 -3.964 -4.018 1.00 95.06 88 VAL A O 1
ATOM 670 N N . GLU A 1 89 ? -2.490 -5.127 -5.049 1.00 94.69 89 GLU A N 1
ATOM 671 C CA . GLU A 1 89 ? -1.761 -5.117 -6.322 1.00 94.69 89 GLU A CA 1
ATOM 672 C C . GLU A 1 89 ? -1.489 -3.675 -6.829 1.00 94.69 89 GLU A C 1
ATOM 674 O O . GLU A 1 89 ? -2.411 -2.905 -7.122 1.00 94.69 89 GLU A O 1
ATOM 679 N N . GLY A 1 90 ? -0.204 -3.310 -6.890 1.00 93.56 90 GLY A N 1
ATOM 680 C CA . GLY A 1 90 ? 0.344 -2.013 -7.288 1.00 93.56 90 GLY A CA 1
ATOM 681 C C . GLY A 1 90 ? 0.287 -0.901 -6.232 1.00 93.56 90 GLY A C 1
ATOM 682 O O . GLY A 1 90 ? 0.447 0.270 -6.596 1.00 93.56 90 GLY A O 1
ATOM 683 N N . SER A 1 91 ? -0.035 -1.189 -4.963 1.00 94.12 91 SER A N 1
ATOM 684 C CA . SER A 1 91 ? -0.171 -0.159 -3.916 1.00 94.12 91 SER A CA 1
ATOM 685 C C . SER A 1 91 ? -0.347 -0.747 -2.507 1.00 94.12 91 SER A C 1
ATOM 687 O O . SER A 1 91 ? -0.594 -1.927 -2.321 1.00 94.12 91 SER A O 1
ATOM 689 N N . PHE A 1 92 ? -0.473 0.115 -1.501 1.00 94.56 92 PHE A N 1
ATOM 690 C CA . PHE A 1 92 ? -0.987 -0.275 -0.188 1.00 94.56 92 PHE A CA 1
ATOM 691 C C . PHE A 1 92 ? -2.142 0.625 0.257 1.00 94.56 92 PHE A C 1
ATOM 693 O O . PHE A 1 92 ? -2.350 1.738 -0.240 1.00 94.56 92 PHE A O 1
ATOM 700 N N . TYR A 1 93 ? -2.885 0.143 1.251 1.00 94.19 93 TYR A N 1
ATOM 701 C CA . TYR A 1 93 ? -3.798 0.955 2.045 1.00 94.19 93 TYR A CA 1
ATOM 702 C C . TYR A 1 93 ? -3.559 0.722 3.534 1.00 94.19 93 TYR A C 1
ATOM 704 O O . TYR A 1 93 ? -3.382 -0.399 4.007 1.00 94.19 93 TYR A O 1
ATOM 712 N N . CYS A 1 94 ? -3.638 1.796 4.300 1.00 94.69 94 CYS A N 1
ATOM 713 C CA . CYS A 1 94 ? -3.756 1.765 5.741 1.00 94.69 94 CYS A CA 1
ATOM 714 C C . CYS A 1 94 ? -5.229 1.611 6.136 1.00 94.69 94 CYS A C 1
ATOM 716 O O . CYS A 1 94 ? -6.072 2.395 5.703 1.00 94.69 94 CYS A O 1
ATOM 718 N N . HIS A 1 95 ? -5.549 0.628 6.980 1.00 93.69 95 HIS A N 1
ATOM 719 C CA . HIS A 1 95 ? -6.892 0.410 7.521 1.00 93.69 95 HIS A CA 1
ATOM 720 C C . HIS A 1 95 ? -6.932 0.697 9.025 1.00 93.69 95 HIS A C 1
ATOM 722 O O . HIS A 1 95 ? -6.126 0.155 9.784 1.00 93.69 95 HIS A O 1
ATOM 728 N N . CYS A 1 96 ? -7.882 1.516 9.482 1.00 93.69 96 CYS A N 1
ATOM 729 C CA . CYS A 1 96 ? -8.130 1.707 10.911 1.00 93.69 96 CYS A CA 1
ATOM 730 C C . CYS A 1 96 ? -8.646 0.404 11.543 1.00 93.69 96 CYS A C 1
ATOM 732 O O . CYS A 1 96 ? -9.542 -0.246 11.012 1.00 93.69 96 CYS A O 1
ATOM 734 N N . ASN A 1 97 ? -8.129 0.045 12.719 1.00 91.94 97 ASN A N 1
ATOM 735 C CA . ASN A 1 97 ? -8.588 -1.120 13.474 1.00 91.94 97 ASN A CA 1
ATOM 736 C C . ASN A 1 97 ? -10.083 -1.019 13.825 1.00 91.94 97 ASN A C 1
ATOM 738 O O . ASN A 1 97 ? -10.643 0.071 13.953 1.00 91.94 97 ASN A O 1
ATOM 742 N N . ILE A 1 98 ? -10.721 -2.170 14.062 1.00 87.12 98 ILE A N 1
ATOM 743 C CA . ILE A 1 98 ? -12.134 -2.254 14.460 1.00 87.12 98 ILE A CA 1
ATOM 744 C C . ILE A 1 98 ? -12.403 -1.327 15.656 1.00 87.12 98 ILE A C 1
ATOM 746 O O . ILE A 1 98 ? -11.708 -1.367 16.670 1.00 87.12 98 ILE A O 1
ATOM 750 N N . GLY A 1 99 ? -13.427 -0.481 15.529 1.00 86.38 99 GLY A N 1
ATOM 751 C CA . GLY A 1 99 ? -13.748 0.534 16.533 1.00 86.38 99 GLY A CA 1
ATOM 752 C C . GLY A 1 99 ? -12.977 1.850 16.382 1.00 86.38 99 GLY A C 1
ATOM 753 O O . GLY A 1 99 ? -13.167 2.731 17.216 1.00 86.38 99 GLY A O 1
ATOM 754 N N . TYR A 1 100 ? -12.179 2.032 15.327 1.00 89.25 100 TYR A N 1
ATOM 755 C CA . TYR A 1 100 ? -11.550 3.300 14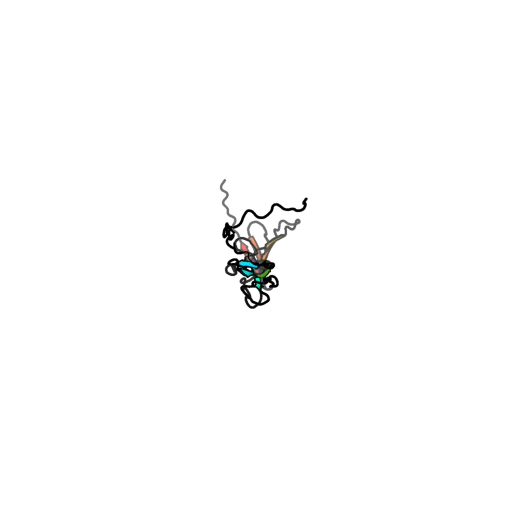.944 1.00 89.25 100 TYR A CA 1
ATOM 756 C C . TYR A 1 100 ? -11.975 3.729 13.528 1.00 89.25 100 TYR A C 1
ATOM 758 O O . TYR A 1 100 ? -12.451 2.917 12.737 1.00 89.25 100 TYR A O 1
ATOM 766 N N . LYS A 1 101 ? -11.855 5.026 13.224 1.00 91.00 101 LYS A N 1
ATOM 767 C CA . LYS A 1 101 ? -12.110 5.623 11.902 1.00 91.00 101 LYS A CA 1
ATOM 768 C C . LYS A 1 101 ? -11.383 6.964 11.743 1.00 91.00 101 LYS A C 1
ATOM 770 O O . LYS A 1 101 ? -11.016 7.583 12.743 1.00 91.00 101 LYS A O 1
ATOM 775 N N . LEU A 1 102 ? -11.229 7.438 10.513 1.00 89.69 102 LEU A N 1
ATOM 776 C CA . LEU A 1 102 ? -10.738 8.783 10.208 1.00 89.69 102 LEU A CA 1
ATOM 777 C C . LEU A 1 102 ? -11.766 9.861 10.585 1.00 89.69 102 LEU A C 1
ATOM 779 O O . LEU A 1 102 ? -12.935 9.579 10.878 1.00 89.69 102 LEU A O 1
ATOM 783 N N . LEU A 1 103 ? -11.330 11.124 10.559 1.00 86.62 103 LEU A N 1
ATOM 784 C CA . LEU A 1 103 ? -12.198 12.281 10.801 1.00 86.62 103 LEU A CA 1
ATOM 785 C C . LEU A 1 103 ? -13.301 12.440 9.746 1.00 86.62 103 LEU A C 1
ATOM 787 O O . LEU A 1 103 ? -14.422 12.783 10.118 1.00 86.62 103 LEU A O 1
ATOM 791 N N . SER A 1 104 ? -13.011 12.126 8.480 1.00 87.69 104 SER A N 1
ATOM 792 C CA . SER A 1 104 ? -13.997 12.058 7.389 1.00 87.69 104 SER A CA 1
ATOM 793 C C . SER A 1 104 ? -15.110 11.040 7.663 1.00 87.69 104 SER A C 1
ATOM 795 O O . SER A 1 104 ? -16.254 11.221 7.259 1.00 87.69 104 SER A O 1
ATOM 797 N N . GLY A 1 105 ? -14.792 9.988 8.422 1.00 85.44 105 GLY A N 1
ATOM 798 C CA . GLY A 1 105 ? -15.665 8.855 8.696 1.00 85.44 105 GLY A CA 1
ATOM 799 C C . GLY A 1 105 ? -15.185 7.546 8.076 1.00 85.44 105 GLY A C 1
ATOM 800 O O . GLY A 1 105 ? -15.654 6.493 8.514 1.00 85.44 105 GLY A O 1
ATOM 801 N N . ASP A 1 106 ? -14.235 7.619 7.144 1.00 89.06 106 ASP A N 1
ATOM 802 C CA . ASP A 1 106 ? -13.676 6.473 6.431 1.00 89.06 106 ASP A CA 1
ATOM 803 C C . ASP A 1 106 ? -12.830 5.574 7.334 1.00 89.06 106 ASP A C 1
ATOM 805 O O . ASP A 1 106 ? -12.432 5.937 8.445 1.00 89.06 106 ASP A O 1
ATOM 809 N N . THR A 1 107 ? -12.551 4.369 6.846 1.00 89.56 107 THR A N 1
ATOM 810 C CA . THR A 1 107 ? -11.724 3.378 7.553 1.00 89.56 107 THR A CA 1
ATOM 811 C C . THR A 1 107 ? -10.445 3.019 6.805 1.00 89.56 107 THR A C 1
ATOM 813 O O . THR A 1 107 ? -9.643 2.265 7.346 1.00 89.56 107 THR A O 1
ATOM 816 N N . GLN A 1 108 ? -10.235 3.544 5.596 1.00 92.50 108 GLN A N 1
ATOM 817 C CA . GLN A 1 108 ? -9.070 3.273 4.751 1.00 92.50 108 GLN A CA 1
ATOM 818 C C . GLN A 1 108 ? -8.464 4.582 4.234 1.00 92.50 108 GLN A C 1
ATOM 820 O O . GLN A 1 108 ? -9.197 5.529 3.961 1.00 92.50 108 GLN A O 1
ATOM 825 N N . PHE A 1 109 ? -7.139 4.624 4.101 1.00 91.31 109 PHE A N 1
ATOM 826 C CA . PHE A 1 109 ? -6.371 5.749 3.557 1.00 91.31 109 PHE A CA 1
ATOM 827 C C . PHE A 1 109 ? -5.082 5.242 2.900 1.00 91.31 109 PHE A C 1
ATOM 829 O O . PHE A 1 109 ? -4.538 4.227 3.322 1.00 91.31 109 PHE A O 1
ATOM 836 N N . LYS A 1 110 ? -4.581 5.930 1.867 1.00 86.75 110 LYS A N 1
ATOM 837 C CA . LYS A 1 110 ? -3.289 5.595 1.226 1.00 86.75 110 LYS A CA 1
ATOM 838 C C . LYS A 1 110 ? -2.094 6.298 1.861 1.00 86.75 110 LYS A C 1
ATOM 840 O O . LYS A 1 110 ? -0.971 5.819 1.799 1.00 86.75 110 LYS A O 1
ATOM 845 N N . ASN A 1 111 ? -2.320 7.485 2.407 1.00 82.50 111 ASN A N 1
ATOM 846 C CA . ASN A 1 111 ? -1.252 8.388 2.794 1.00 82.50 111 ASN A CA 1
ATOM 847 C C . ASN A 1 111 ? -0.781 8.084 4.219 1.00 82.50 111 ASN A C 1
ATOM 849 O O . ASN A 1 111 ? -1.447 8.457 5.180 1.00 82.50 111 ASN A O 1
ATOM 853 N N . SER A 1 112 ? 0.394 7.481 4.372 1.00 74.69 112 SER A N 1
ATOM 854 C CA . SER A 1 112 ? 0.999 7.144 5.674 1.00 74.69 112 SER A CA 1
ATOM 855 C C . SER A 1 112 ? 1.316 8.354 6.569 1.00 74.69 112 SER A C 1
ATOM 857 O O . SER A 1 112 ? 1.842 8.184 7.664 1.00 74.69 112 SER A O 1
ATOM 859 N N . ASN A 1 113 ? 1.018 9.581 6.128 1.00 75.06 113 ASN A N 1
ATOM 860 C CA . ASN A 1 113 ? 1.055 10.788 6.955 1.00 75.06 113 ASN A CA 1
ATOM 861 C C . ASN A 1 113 ? -0.303 11.094 7.623 1.00 75.06 113 ASN A C 1
ATOM 863 O O . ASN A 1 113 ? -0.350 11.809 8.622 1.00 75.06 113 ASN A O 1
ATOM 867 N N . GLU A 1 114 ? -1.413 10.527 7.138 1.00 76.06 114 GLU A N 1
ATOM 868 C CA . GLU A 1 114 ? -2.783 10.737 7.647 1.00 76.06 114 GLU A CA 1
ATOM 869 C C . GLU A 1 114 ? -3.114 9.893 8.893 1.00 76.06 114 GLU A C 1
ATOM 871 O O . GLU A 1 114 ? -4.284 9.648 9.185 1.00 76.06 114 GLU A O 1
ATOM 876 N N . ASN A 1 115 ? -2.087 9.497 9.655 1.00 72.62 115 ASN A N 1
ATOM 877 C CA . ASN A 1 115 ? -2.063 8.6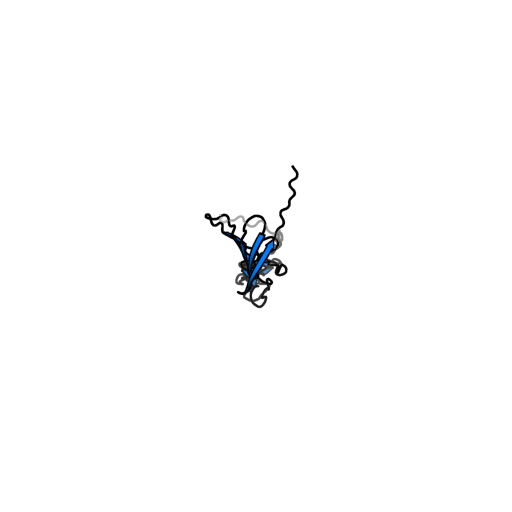38 10.852 1.00 72.62 115 ASN A CA 1
ATOM 878 C C . ASN A 1 115 ? -2.991 9.102 12.000 1.00 72.62 115 ASN A C 1
ATOM 880 O O . ASN A 1 115 ? -2.545 9.493 13.080 1.00 72.62 115 ASN A O 1
ATOM 884 N N . THR A 1 116 ? -4.303 9.088 11.768 1.00 84.94 116 THR A N 1
ATOM 885 C CA . THR A 1 116 ? -5.295 9.862 12.533 1.00 84.94 116 THR A CA 1
ATOM 886 C C . THR A 1 116 ? -6.535 9.057 12.928 1.00 84.94 116 THR A C 1
ATOM 888 O O . THR A 1 116 ? -7.546 9.645 13.314 1.00 84.94 116 THR A O 1
ATOM 891 N N . CYS A 1 117 ? -6.471 7.722 12.890 1.00 90.75 117 CYS A N 1
ATOM 892 C CA . CYS A 1 117 ? -7.549 6.831 13.329 1.00 90.75 117 CYS A CA 1
ATOM 893 C C . CYS A 1 117 ? -8.010 7.152 14.767 1.00 90.75 117 CYS A C 1
ATOM 895 O O . CYS A 1 117 ? -7.286 6.939 15.739 1.00 90.75 117 CYS A O 1
ATOM 897 N N . ARG A 1 118 ? -9.248 7.641 14.924 1.00 88.88 118 ARG A N 1
ATOM 898 C CA . ARG A 1 118 ? -9.872 7.975 16.218 1.00 88.88 118 ARG A CA 1
ATOM 899 C C . ARG A 1 118 ? -10.941 6.961 16.588 1.00 88.88 118 ARG A C 1
ATOM 901 O O . ARG A 1 118 ? -11.611 6.410 15.719 1.00 88.88 118 ARG A O 1
ATOM 908 N N . SER A 1 119 ? -11.146 6.749 17.885 1.00 83.88 119 SER A N 1
ATOM 909 C CA . SER A 1 119 ? -12.141 5.800 18.381 1.00 83.88 119 SER A CA 1
ATOM 910 C C . SER A 1 119 ? -13.570 6.184 17.964 1.00 83.88 119 SER A C 1
ATOM 912 O O . SER A 1 119 ? -14.090 7.263 18.264 1.00 83.88 119 SER A O 1
ATOM 914 N N . LYS A 1 120 ? -14.239 5.262 17.270 1.00 79.38 120 LYS A N 1
ATOM 915 C CA . LYS A 1 120 ? -15.660 5.318 16.936 1.00 79.38 120 LYS A CA 1
ATOM 916 C C . LYS A 1 120 ? -16.455 4.970 18.193 1.00 79.38 120 LYS A C 1
ATOM 918 O O . LYS A 1 120 ? -16.355 3.861 18.709 1.00 79.38 120 LYS A O 1
ATOM 923 N N . LYS A 1 121 ? -17.285 5.902 18.667 1.00 71.00 121 LYS A N 1
ATOM 924 C CA . LYS A 1 121 ? -18.326 5.598 19.659 1.00 71.00 121 LYS A CA 1
ATOM 925 C C . LYS A 1 121 ? -19.404 4.760 18.978 1.00 71.00 121 LYS A C 1
ATOM 927 O O . LYS A 1 121 ? -20.142 5.273 18.140 1.00 71.00 121 LYS A O 1
ATOM 932 N N . ILE A 1 122 ? -19.477 3.481 19.321 1.00 66.44 122 ILE A N 1
ATOM 933 C CA . ILE A 1 122 ? -20.541 2.574 18.895 1.00 66.44 122 ILE A CA 1
ATOM 934 C C . ILE A 1 122 ? -21.626 2.650 19.968 1.00 66.44 122 ILE A C 1
ATOM 936 O O . ILE A 1 122 ? -21.403 2.247 21.105 1.00 66.44 122 ILE A O 1
ATOM 940 N N . LEU A 1 123 ? -22.785 3.218 19.638 1.00 64.62 123 LEU A N 1
ATOM 941 C CA . LEU A 1 123 ? -23.907 3.336 20.567 1.00 64.62 123 LEU A CA 1
ATOM 942 C C . LEU A 1 123 ? -24.942 2.254 20.251 1.00 64.62 123 LEU A C 1
ATOM 944 O O . LEU A 1 123 ? -25.631 2.332 19.239 1.00 64.62 123 LEU A O 1
ATOM 948 N N . VAL A 1 124 ? -25.032 1.246 21.117 1.00 65.25 124 VAL A N 1
ATOM 949 C CA . VAL A 1 124 ? -26.042 0.186 21.047 1.00 65.25 124 VAL A CA 1
ATOM 950 C C . VAL A 1 124 ? -27.195 0.567 21.972 1.00 65.25 124 VAL A C 1
ATOM 952 O O . VAL A 1 124 ? -27.005 0.735 23.178 1.00 65.25 124 VAL A O 1
ATOM 955 N N . PHE A 1 125 ? -28.393 0.721 21.416 1.00 60.91 125 PHE A N 1
ATOM 956 C CA . PHE A 1 125 ? -29.606 0.968 22.193 1.00 60.91 125 PHE A CA 1
ATOM 957 C C . PHE A 1 125 ? -30.287 -0.361 22.519 1.00 60.91 125 PHE A C 1
ATOM 959 O O . PHE A 1 125 ? -30.736 -1.063 21.617 1.00 60.91 125 PHE A O 1
ATOM 966 N N . PHE A 1 126 ? -30.397 -0.687 23.806 1.00 61.56 126 PHE A N 1
ATOM 967 C CA . PHE A 1 126 ? -31.217 -1.796 24.284 1.00 61.56 126 PHE A CA 1
ATOM 968 C C . PHE A 1 126 ? -32.556 -1.237 24.768 1.00 61.56 126 PHE A C 1
ATOM 970 O O . PHE A 1 126 ? -32.701 -0.818 25.918 1.00 61.56 126 PHE A O 1
ATOM 977 N N . VAL A 1 127 ? -33.543 -1.214 23.871 1.00 56.94 127 VAL A N 1
ATOM 978 C CA . VAL A 1 127 ? -34.935 -0.911 24.226 1.00 56.94 127 VAL A CA 1
ATOM 979 C C . VAL A 1 127 ? -35.573 -2.196 24.748 1.00 56.94 127 VAL A C 1
ATOM 981 O O . VAL A 1 127 ? -36.055 -3.023 23.978 1.00 56.94 127 VAL A O 1
ATOM 984 N N . PHE A 1 128 ? -35.553 -2.387 26.067 1.00 55.88 128 PHE A N 1
ATOM 985 C CA . PHE A 1 128 ? -36.300 -3.469 26.703 1.00 55.88 128 PHE A CA 1
ATOM 986 C C . PHE A 1 128 ? -37.792 -3.108 26.702 1.00 55.88 128 PHE A C 1
ATOM 988 O O . PHE A 1 128 ? -38.216 -2.211 27.425 1.00 55.88 128 PHE A O 1
ATOM 995 N N . LEU A 1 129 ? -38.590 -3.815 25.895 1.00 57.72 129 LEU A N 1
ATOM 996 C CA . LEU A 1 129 ? -40.013 -3.528 25.627 1.00 57.72 129 LEU A CA 1
ATOM 997 C C . LEU A 1 129 ? -40.967 -3.646 26.840 1.00 57.72 129 LEU A C 1
ATOM 999 O O . LEU A 1 129 ? -42.176 -3.521 26.676 1.00 57.72 129 LEU A O 1
ATOM 1003 N N . THR A 1 130 ? -40.461 -3.896 28.049 1.00 60.16 130 THR A N 1
ATOM 1004 C CA . THR A 1 130 ? -41.260 -4.239 29.239 1.00 60.16 130 THR A CA 1
ATOM 1005 C C . THR A 1 130 ? -41.141 -3.242 30.398 1.00 60.16 130 THR A C 1
ATOM 1007 O O . THR A 1 130 ? -41.766 -3.432 31.439 1.00 60.16 130 THR A O 1
ATOM 1010 N N . SER A 1 131 ? -40.353 -2.169 30.268 1.00 60.62 131 SER A N 1
ATOM 1011 C CA . SER A 1 131 ? -40.253 -1.086 31.264 1.00 60.62 131 SER A CA 1
ATOM 1012 C C . SER A 1 131 ? -39.716 0.191 30.615 1.00 60.62 131 SER A C 1
ATOM 1014 O O . SER A 1 131 ? -38.866 0.113 29.737 1.00 60.62 131 SER A O 1
ATOM 1016 N N . PHE A 1 132 ? -40.139 1.373 31.083 1.00 58.16 132 PHE A N 1
ATOM 1017 C CA . PHE A 1 132 ? -39.760 2.701 30.548 1.00 58.16 132 PHE A CA 1
ATOM 1018 C C . PHE A 1 132 ? -38.270 3.102 30.754 1.00 58.16 132 PHE A C 1
ATOM 1020 O O . PHE A 1 132 ? -37.928 4.283 30.809 1.00 58.16 132 PHE A O 1
ATOM 1027 N N . LEU A 1 133 ? -37.360 2.133 30.879 1.00 57.09 133 LEU A N 1
ATOM 1028 C CA . LEU A 1 133 ? -35.930 2.337 31.095 1.00 57.09 133 LEU A CA 1
ATOM 1029 C C . LEU A 1 133 ? -35.166 2.268 29.770 1.00 57.09 133 LEU A C 1
ATOM 1031 O O . LEU A 1 133 ? -35.010 1.200 29.177 1.00 57.09 133 LEU A O 1
ATOM 1035 N N . ILE A 1 134 ? -34.612 3.402 29.340 1.00 57.19 134 ILE A N 1
ATOM 1036 C CA . ILE A 1 134 ? -33.674 3.433 28.213 1.00 57.19 134 ILE A CA 1
ATOM 1037 C C . ILE A 1 134 ? -32.298 2.994 28.724 1.00 57.19 134 ILE A C 1
ATOM 1039 O O . ILE A 1 134 ? -31.621 3.742 29.438 1.00 57.19 134 ILE A O 1
ATOM 1043 N N . PHE A 1 135 ? -31.879 1.792 28.327 1.00 62.12 135 PHE A N 1
ATOM 1044 C CA . PHE A 1 135 ? -30.506 1.324 28.476 1.00 62.12 135 PHE A CA 1
ATOM 1045 C C . PHE A 1 135 ? -29.745 1.588 27.176 1.00 62.12 135 PHE A C 1
ATOM 1047 O O . PHE A 1 135 ? -30.052 1.011 26.132 1.00 62.12 135 PHE A O 1
ATOM 1054 N N . SER A 1 136 ? -28.725 2.444 27.227 1.00 60.62 136 SER A N 1
ATOM 1055 C CA . SER A 1 136 ? -27.794 2.605 26.108 1.00 60.62 136 SER A CA 1
ATOM 1056 C C . SER A 1 136 ? -26.388 2.177 26.511 1.00 60.62 136 SER A C 1
ATOM 1058 O O . SER A 1 136 ? -25.876 2.514 27.580 1.00 60.62 136 SER A O 1
ATOM 1060 N N . LEU A 1 137 ? -25.777 1.372 25.647 1.00 62.06 137 LEU A N 1
ATOM 1061 C CA . LEU A 1 137 ? -24.433 0.845 25.795 1.00 62.06 137 LEU A CA 1
ATOM 1062 C C . LEU A 1 137 ? -23.540 1.559 24.783 1.00 62.06 137 LEU A C 1
ATOM 1064 O O . LEU A 1 137 ? -23.629 1.309 23.583 1.00 62.06 137 LEU A O 1
ATOM 1068 N N . SER A 1 138 ? -22.690 2.468 25.255 1.00 62.41 138 SER A N 1
ATOM 1069 C CA . SER A 1 138 ? -21.681 3.102 24.406 1.00 62.41 138 SER A CA 1
ATOM 1070 C C . SER A 1 138 ? -20.372 2.329 24.518 1.00 62.41 138 SER A C 1
ATOM 1072 O O . SER A 1 138 ? -19.720 2.338 25.562 1.00 62.41 138 SER A O 1
ATOM 1074 N N . LEU A 1 139 ? -20.013 1.636 23.444 1.00 66.06 139 LEU A N 1
ATOM 1075 C CA . LEU A 1 139 ? -18.761 0.914 23.285 1.00 66.06 139 LEU A CA 1
ATOM 1076 C C . LEU A 1 139 ? -17.749 1.824 22.582 1.00 66.06 139 LEU A C 1
ATOM 1078 O O . LEU A 1 139 ? -17.996 2.323 21.482 1.00 66.06 139 LEU A O 1
ATOM 1082 N N . THR A 1 140 ? -16.593 2.018 23.204 1.00 66.25 140 THR A N 1
ATOM 1083 C CA . THR A 1 140 ? -15.361 2.432 22.531 1.00 66.25 140 THR A CA 1
ATOM 1084 C C . THR A 1 140 ? -14.331 1.308 22.684 1.00 66.25 140 THR A C 1
ATOM 1086 O O . THR A 1 140 ? -14.419 0.539 23.640 1.00 66.25 140 THR A O 1
ATOM 1089 N N . PRO A 1 141 ? -13.339 1.192 21.784 1.00 64.69 141 PRO A N 1
ATOM 1090 C CA . PRO A 1 141 ? -12.311 0.143 21.849 1.00 64.69 141 PRO A CA 1
ATOM 1091 C C . PRO A 1 141 ? -11.557 0.054 23.191 1.00 64.69 141 PRO A C 1
ATOM 1093 O O . PRO A 1 141 ? -11.061 -1.010 23.538 1.00 64.69 141 PRO A O 1
ATOM 1096 N N . GLU A 1 142 ? -11.508 1.141 23.967 1.00 66.12 142 GLU A N 1
ATOM 1097 C CA . GLU A 1 142 ? -10.859 1.189 25.287 1.00 66.12 142 GLU A CA 1
ATOM 1098 C C . GLU A 1 142 ? -11.835 1.123 26.477 1.00 66.12 142 GLU A C 1
ATOM 1100 O O . GLU A 1 142 ? -11.404 0.867 27.603 1.00 66.12 142 GLU A O 1
ATOM 1105 N N . LYS A 1 143 ? -13.129 1.430 26.275 1.00 65.44 143 LYS A N 1
ATOM 1106 C CA . LYS A 1 143 ? -14.073 1.700 27.374 1.00 65.44 143 LYS A CA 1
ATOM 1107 C C . LYS A 1 143 ? -15.498 1.263 27.063 1.00 65.44 143 LYS A C 1
ATOM 1109 O O . LYS A 1 143 ? -16.025 1.490 25.976 1.00 65.44 143 LYS A O 1
ATOM 1114 N N . ILE A 1 144 ? -16.176 0.741 28.081 1.00 62.78 144 ILE A N 1
ATOM 1115 C CA . ILE A 1 144 ? -17.601 0.402 28.010 1.00 62.78 144 ILE A CA 1
ATOM 1116 C C . ILE A 1 144 ? -18.395 1.330 28.930 1.00 62.78 144 ILE A C 1
ATOM 1118 O O . ILE A 1 144 ? -18.150 1.359 30.136 1.00 62.78 144 ILE A O 1
ATOM 1122 N N . PHE A 1 145 ? -19.371 2.051 28.375 1.00 63.22 145 PHE A N 1
ATOM 1123 C CA . PHE A 1 145 ? -20.301 2.906 29.114 1.00 63.22 145 PHE A CA 1
ATOM 1124 C C . PHE A 1 145 ? -21.708 2.303 29.117 1.00 63.22 145 PHE A C 1
ATOM 1126 O O . PHE A 1 145 ? -22.389 2.308 28.095 1.00 63.22 145 PHE A O 1
ATOM 1133 N N . PHE A 1 146 ? -22.171 1.839 30.276 1.00 63.31 146 PHE A N 1
ATOM 1134 C CA . PHE A 1 146 ? -23.570 1.460 30.494 1.00 63.31 146 PHE A CA 1
ATOM 1135 C C . PHE A 1 146 ? -24.329 2.661 31.037 1.00 63.31 146 PHE A C 1
ATOM 1137 O O . PHE A 1 146 ? -24.066 3.055 32.172 1.00 63.31 146 PHE A O 1
ATOM 1144 N N . VAL A 1 147 ? -25.257 3.223 30.269 1.00 63.62 147 VAL A N 1
ATOM 1145 C CA . VAL A 1 147 ? -26.076 4.373 30.665 1.00 63.62 147 VAL A CA 1
ATOM 1146 C C . VAL A 1 147 ? -27.478 3.901 31.039 1.00 63.62 147 VAL A C 1
ATOM 1148 O O . VAL A 1 147 ? -28.116 3.180 30.274 1.00 63.62 147 VAL A O 1
ATOM 1151 N N . VAL A 1 148 ? -27.956 4.328 32.209 1.00 62.94 148 VAL A N 1
ATOM 1152 C CA . VAL A 1 148 ? -29.323 4.086 32.687 1.00 62.94 148 VAL A CA 1
ATOM 1153 C C . VAL A 1 148 ? -30.006 5.433 32.901 1.00 62.94 148 VAL A C 1
ATOM 1155 O O . VAL A 1 148 ? -29.559 6.239 33.725 1.00 62.94 148 VAL A O 1
ATOM 1158 N N . GLY A 1 149 ? -31.076 5.680 32.146 1.00 57.97 149 GLY A N 1
ATOM 1159 C CA . GLY A 1 149 ? -31.975 6.812 32.362 1.00 57.97 149 GLY A CA 1
ATOM 1160 C C . GLY A 1 149 ? -33.153 6.405 33.244 1.00 57.97 149 GLY A C 1
ATOM 1161 O O . GLY A 1 149 ? -33.979 5.602 32.821 1.00 57.97 149 GLY A O 1
ATOM 1162 N N . THR A 1 150 ? -33.242 6.974 34.447 1.00 55.00 150 THR A N 1
ATOM 1163 C CA . THR A 1 150 ? -34.410 6.854 35.336 1.00 55.00 150 THR A CA 1
ATOM 1164 C C . THR A 1 150 ? -35.088 8.218 35.428 1.00 55.00 150 THR A C 1
ATOM 1166 O O . THR A 1 150 ? -34.668 9.065 36.218 1.00 55.00 150 THR A O 1
ATOM 1169 N N . GLU A 1 151 ? -36.103 8.418 34.586 1.00 52.47 151 GLU A N 1
ATOM 1170 C CA . GLU A 1 151 ? -36.901 9.646 34.452 1.00 52.47 151 GLU A CA 1
ATOM 1171 C C . GLU A 1 151 ? -36.120 10.947 34.141 1.00 52.47 151 GLU A C 1
ATOM 1173 O O . GLU A 1 151 ? -34.887 11.023 34.111 1.00 52.47 151 GLU A O 1
ATOM 1178 N N . CYS A 1 152 ? -36.866 12.008 33.822 1.00 52.56 152 CYS A N 1
ATOM 1179 C CA . CYS A 1 152 ? -36.332 13.265 33.301 1.00 52.56 152 CYS A CA 1
ATOM 1180 C C . CYS A 1 152 ? -35.662 14.130 34.395 1.00 52.56 152 CYS A C 1
ATOM 1182 O O . CYS A 1 152 ? -36.224 15.132 34.847 1.00 52.56 152 CYS A O 1
ATOM 1184 N N . GLY A 1 153 ? -34.437 13.771 34.799 1.00 50.84 153 GLY A N 1
ATOM 1185 C CA . GLY A 1 153 ? -33.627 14.581 35.725 1.00 50.84 153 GLY A CA 1
ATOM 1186 C C . GLY A 1 153 ? -32.235 14.048 36.093 1.00 50.84 153 GLY A C 1
ATOM 1187 O O . GLY A 1 153 ? -31.397 14.813 36.578 1.00 50.84 153 GLY A O 1
ATOM 1188 N N . SER A 1 154 ? -31.928 12.770 35.858 1.00 53.12 154 SER A N 1
ATOM 1189 C CA . SER A 1 154 ? -30.603 12.218 36.179 1.00 53.12 154 SER A CA 1
ATOM 1190 C C . SER A 1 154 ? -30.181 11.092 35.248 1.00 53.12 154 SER A C 1
ATOM 1192 O O . SER A 1 154 ? -30.950 10.171 34.991 1.00 53.12 154 SER A O 1
ATOM 1194 N N . ILE A 1 155 ? -28.922 11.140 34.813 1.00 60.41 155 ILE A N 1
ATOM 1195 C CA . ILE A 1 155 ? -28.282 10.077 34.039 1.00 60.41 155 ILE A CA 1
ATOM 1196 C C . ILE A 1 155 ? -27.203 9.441 34.916 1.00 60.41 155 ILE A C 1
ATOM 1198 O O . ILE A 1 155 ? -26.308 10.133 35.410 1.00 60.41 155 ILE A O 1
ATOM 1202 N N . SER A 1 156 ? -27.281 8.127 35.108 1.00 59.47 156 SER A N 1
ATOM 1203 C CA . SER A 1 156 ? -26.271 7.337 35.816 1.00 59.47 156 SER A CA 1
ATOM 1204 C C . SER A 1 156 ? -25.558 6.429 34.823 1.00 59.47 156 SER A C 1
ATOM 1206 O O . SER A 1 156 ? -26.201 5.869 33.935 1.00 59.47 156 SER A O 1
ATOM 1208 N N . TRP A 1 157 ? -24.239 6.275 34.948 1.00 63.62 157 TRP A N 1
ATOM 1209 C CA . TRP A 1 157 ? -23.494 5.346 34.108 1.00 63.62 157 TRP A CA 1
ATOM 1210 C C . TRP A 1 157 ? -22.379 4.594 34.831 1.00 63.62 157 TRP A C 1
ATOM 1212 O O . TRP A 1 157 ? -21.757 5.081 35.778 1.00 63.62 157 TRP A O 1
ATOM 1222 N N . LYS A 1 158 ? -22.112 3.375 34.357 1.00 70.62 158 LYS A N 1
ATOM 1223 C CA . LYS A 1 158 ? -20.909 2.612 34.708 1.00 70.62 158 LYS A CA 1
ATOM 1224 C C . LYS A 1 158 ? -19.927 2.689 33.550 1.00 70.62 158 LYS A C 1
ATOM 1226 O O . LYS A 1 158 ? -20.279 2.324 32.434 1.00 70.62 158 LYS A O 1
ATOM 1231 N N . GLU A 1 159 ? -18.718 3.140 33.841 1.00 65.88 159 GLU A N 1
ATOM 1232 C CA . GLU A 1 159 ? -17.561 3.108 32.947 1.00 65.88 159 GLU A CA 1
ATOM 1233 C C . GLU A 1 159 ? -16.697 1.900 33.333 1.00 65.88 159 GLU A C 1
ATOM 1235 O O . GLU A 1 159 ? -16.446 1.673 34.523 1.00 65.88 159 GLU A O 1
ATOM 1240 N N . ILE A 1 160 ? -16.289 1.095 32.353 1.00 64.75 160 ILE A N 1
ATOM 1241 C CA . ILE A 1 160 ? -15.358 -0.022 32.542 1.00 64.75 160 ILE A CA 1
ATOM 1242 C C . ILE A 1 160 ? -14.107 0.253 31.710 1.00 64.75 160 ILE A C 1
ATOM 1244 O O . ILE A 1 160 ? -14.184 0.238 30.484 1.00 64.75 160 ILE A O 1
ATOM 1248 N N . ASP A 1 161 ? -12.984 0.462 32.400 1.00 66.75 161 ASP A N 1
ATOM 1249 C CA . ASP A 1 161 ? -11.653 0.707 31.829 1.00 66.75 161 ASP A CA 1
ATOM 1250 C C . ASP A 1 161 ? -10.745 -0.477 32.199 1.00 66.75 161 ASP A C 1
ATOM 1252 O O . ASP A 1 161 ? -10.485 -0.672 33.389 1.00 66.75 161 ASP A O 1
ATOM 1256 N N . ASN A 1 162 ? -10.271 -1.282 31.238 1.00 61.88 162 ASN A N 1
ATOM 1257 C CA . ASN A 1 162 ? -9.410 -2.460 31.489 1.00 61.88 162 ASN A CA 1
ATOM 1258 C C . ASN A 1 162 ? -9.854 -3.301 32.712 1.00 61.88 162 ASN A C 1
ATOM 1260 O O . ASN A 1 162 ? -9.092 -3.547 33.647 1.00 61.88 162 ASN A O 1
ATOM 1264 N N . GLY A 1 163 ? -11.141 -3.668 32.751 1.00 61.75 163 GLY A N 1
ATOM 1265 C CA . GLY A 1 163 ? -11.760 -4.448 33.834 1.00 61.75 163 GLY A CA 1
ATOM 1266 C C . GLY A 1 163 ? -12.128 -3.667 35.108 1.00 61.75 163 GLY A C 1
ATOM 1267 O O . GLY A 1 163 ? -12.968 -4.130 35.882 1.00 61.75 163 GLY A O 1
ATOM 1268 N N . LYS A 1 164 ? -11.592 -2.459 35.329 1.00 65.69 164 LYS A N 1
ATOM 1269 C CA . LYS A 1 164 ? -11.914 -1.625 36.501 1.00 65.69 164 LYS A CA 1
ATOM 1270 C C . LYS A 1 164 ? -13.247 -0.902 36.295 1.00 65.69 164 LYS A C 1
ATOM 1272 O O . LYS A 1 164 ? -13.397 -0.095 35.381 1.00 65.69 164 LYS A O 1
ATOM 1277 N N . ARG A 1 165 ? -14.222 -1.171 37.172 1.00 67.44 165 ARG A N 1
ATOM 1278 C CA . ARG A 1 165 ? -15.573 -0.579 37.137 1.00 67.44 165 ARG A CA 1
ATOM 1279 C C . ARG A 1 165 ? -15.630 0.728 37.936 1.00 67.44 165 ARG A C 1
ATOM 1281 O O . ARG A 1 165 ? -15.336 0.731 39.127 1.00 67.44 165 ARG A O 1
ATOM 1288 N N . ARG A 1 166 ? -16.099 1.815 37.319 1.00 75.31 166 ARG A N 1
ATOM 1289 C CA . ARG A 1 166 ? -16.357 3.120 37.955 1.00 75.31 166 ARG A CA 1
ATOM 1290 C C . ARG A 1 166 ? -17.834 3.491 37.802 1.00 75.31 166 ARG A C 1
ATOM 1292 O O . ARG A 1 166 ? -18.356 3.473 36.692 1.00 75.31 166 ARG A O 1
ATOM 1299 N N . LYS A 1 167 ? -18.518 3.839 38.898 1.00 71.75 167 LYS A N 1
ATOM 1300 C CA . LYS A 1 167 ? -19.863 4.448 38.854 1.00 71.75 167 LYS A CA 1
ATOM 1301 C C . LYS A 1 167 ? -19.717 5.968 38.735 1.00 71.75 167 LYS A C 1
ATOM 1303 O O . LYS A 1 167 ? -18.953 6.560 39.492 1.00 71.75 167 LYS A O 1
ATOM 1308 N N . LYS A 1 168 ? -20.465 6.589 37.828 1.00 72.06 168 LYS A N 1
ATOM 1309 C CA . LYS A 1 168 ? -20.583 8.044 37.657 1.00 72.06 168 LYS A CA 1
ATOM 1310 C C . LYS A 1 168 ? -22.063 8.405 37.524 1.00 72.06 168 LYS A C 1
ATOM 1312 O O . LYS A 1 168 ? -22.859 7.603 37.046 1.00 72.06 168 LYS A O 1
ATOM 1317 N N . SER A 1 169 ? -22.444 9.608 37.931 1.00 61.31 169 SER A N 1
ATOM 1318 C CA . SER A 1 169 ? -23.786 10.137 37.684 1.00 61.31 169 SER A CA 1
ATOM 1319 C C . SER A 1 169 ? -23.725 11.633 37.410 1.00 61.31 169 SER A C 1
ATOM 1321 O O . SER A 1 169 ? -22.807 12.326 37.852 1.00 61.31 169 SER A O 1
ATOM 1323 N N . LYS A 1 170 ? -24.698 12.136 36.650 1.00 70.56 170 LYS A N 1
ATOM 1324 C CA . LYS A 1 170 ? -24.857 13.561 36.362 1.00 70.56 170 LYS A CA 1
ATOM 1325 C C . LYS A 1 170 ? -26.328 13.931 36.490 1.00 70.56 170 LYS A C 1
ATOM 1327 O O . LYS A 1 170 ? -27.194 13.351 35.832 1.00 70.56 170 LYS A O 1
ATOM 1332 N N . LYS A 1 171 ? -26.603 14.886 37.377 1.00 61.81 171 LYS A N 1
ATOM 1333 C CA . LYS A 1 171 ? -27.940 15.425 37.628 1.00 61.81 171 LYS A CA 1
ATOM 1334 C C . LYS A 1 171 ? -28.164 16.610 36.692 1.00 61.81 171 LYS A C 1
ATOM 1336 O O . LYS A 1 171 ? -27.350 17.531 36.670 1.00 61.81 171 LYS A O 1
ATOM 1341 N N . PHE A 1 172 ? -29.241 16.577 35.921 1.00 54.22 172 PHE A N 1
ATOM 1342 C CA . PHE A 1 172 ? -29.632 17.659 35.025 1.00 54.22 172 PHE A CA 1
ATOM 1343 C C . PHE A 1 172 ? -30.741 18.462 35.707 1.00 54.22 172 PHE A C 1
ATOM 1345 O O . PHE A 1 172 ? -31.743 17.901 36.149 1.00 54.22 172 PHE A O 1
ATOM 1352 N N . ARG A 1 173 ? -30.569 19.783 35.829 1.00 46.09 173 ARG A N 1
ATOM 1353 C CA . ARG A 1 173 ? -31.664 20.657 36.272 1.00 46.09 173 ARG A CA 1
ATOM 1354 C C . ARG A 1 173 ? -32.703 20.731 35.150 1.00 46.09 173 ARG A C 1
ATOM 1356 O O . ARG A 1 173 ? -32.329 20.927 33.996 1.00 46.09 173 ARG A O 1
ATOM 1363 N N . LYS A 1 174 ? -33.993 20.607 35.488 1.00 47.38 174 LYS A N 1
ATOM 1364 C CA . LYS A 1 174 ? -35.088 20.951 34.567 1.00 47.38 174 LYS A CA 1
ATOM 1365 C C . LYS A 1 174 ? -34.885 22.392 34.095 1.00 47.38 174 LYS A C 1
ATOM 1367 O O . LYS A 1 174 ? -34.747 23.287 34.926 1.00 47.38 174 LYS A O 1
ATOM 1372 N N . ILE A 1 175 ? -34.903 22.612 32.782 1.00 50.50 175 ILE A N 1
ATOM 1373 C CA . ILE A 1 175 ? -35.007 23.957 32.214 1.00 50.50 175 ILE A CA 1
ATOM 1374 C C . ILE A 1 175 ? -36.466 24.386 32.391 1.00 50.50 175 ILE A C 1
ATOM 1376 O O . ILE A 1 175 ? -37.328 24.065 31.576 1.00 50.50 175 ILE A O 1
ATOM 1380 N N . THR A 1 176 ? -36.771 25.062 33.497 1.00 48.66 176 THR A N 1
ATOM 1381 C CA . THR A 1 176 ? -38.077 25.696 33.720 1.00 48.66 176 THR A CA 1
ATOM 1382 C C . THR A 1 176 ? -38.152 26.960 32.869 1.00 48.66 176 THR A C 1
ATOM 1384 O O . THR A 1 176 ? -37.839 28.051 33.339 1.00 48.66 176 THR A O 1
ATOM 1387 N N . GLY A 1 177 ? -38.481 26.786 31.587 1.00 46.69 177 GLY A N 1
ATOM 1388 C CA . GLY A 1 177 ? -38.325 27.828 30.571 1.00 46.69 177 GLY A CA 1
ATOM 1389 C C . GLY A 1 177 ? -39.257 27.702 29.368 1.00 46.69 177 GLY A C 1
ATOM 1390 O O . GLY A 1 177 ? -38.887 28.141 28.288 1.00 46.69 177 GLY A O 1
ATOM 1391 N N . LEU A 1 178 ? -40.453 27.129 29.541 1.00 41.78 178 LEU A N 1
ATOM 1392 C CA . LEU A 1 178 ? -41.543 27.312 28.582 1.00 41.78 178 LEU A CA 1
ATOM 1393 C C . LEU A 1 178 ? -42.447 28.439 29.104 1.00 41.78 178 LEU A C 1
ATOM 1395 O O . LEU A 1 178 ? -43.383 28.194 29.867 1.00 41.78 178 LEU A O 1
ATOM 1399 N N . ARG A 1 179 ? -42.135 29.691 28.740 1.00 40.50 179 ARG A N 1
ATOM 1400 C CA . ARG A 1 179 ? -43.178 30.726 28.717 1.00 40.50 179 ARG A CA 1
ATOM 1401 C C . ARG A 1 179 ? -44.120 30.379 27.561 1.00 40.50 179 ARG A C 1
ATOM 1403 O O . ARG A 1 179 ? -43.647 29.946 26.513 1.00 40.50 179 ARG A O 1
ATOM 1410 N N . ARG A 1 180 ? -45.422 30.494 27.827 1.00 39.28 180 ARG A N 1
ATOM 1411 C CA . ARG A 1 180 ? -46.474 30.444 26.804 1.00 39.28 180 ARG A CA 1
ATOM 1412 C C . ARG A 1 180 ? -46.310 31.607 25.831 1.00 39.28 180 ARG A C 1
ATOM 1414 O O . ARG A 1 180 ? -45.823 32.658 26.306 1.00 39.28 180 ARG A O 1
#